Protein AF-A0AAV6TKS6-F1 (afdb_monomer)

Structure (mmCIF, N/CA/C/O backbone):
data_AF-A0AAV6TKS6-F1
#
_entry.id   AF-A0AAV6TKS6-F1
#
loop_
_atom_site.group_PDB
_atom_site.id
_atom_site.type_symbol
_atom_site.label_atom_id
_atom_site.label_alt_id
_atom_site.label_comp_id
_atom_site.label_asym_id
_atom_site.label_entity_id
_atom_site.label_seq_id
_atom_site.pdbx_PDB_ins_code
_atom_site.Cartn_x
_atom_site.Cartn_y
_atom_site.Cartn_z
_atom_site.occupancy
_atom_site.B_iso_or_equiv
_atom_site.auth_seq_id
_atom_site.auth_comp_id
_atom_site.auth_asym_id
_atom_site.auth_atom_id
_atom_site.pdbx_PDB_model_num
ATOM 1 N N . MET A 1 1 ? 35.868 5.688 -13.958 1.00 72.25 1 MET A N 1
ATOM 2 C CA . MET A 1 1 ? 35.220 7.017 -13.847 1.00 72.25 1 MET A CA 1
ATOM 3 C C . MET A 1 1 ? 35.759 7.722 -12.611 1.00 72.25 1 MET A C 1
ATOM 5 O O . MET A 1 1 ? 35.921 7.059 -11.596 1.00 72.25 1 MET A O 1
ATOM 9 N N . ARG A 1 2 ? 36.060 9.025 -12.687 1.00 83.38 2 ARG A N 1
ATOM 10 C CA . ARG A 1 2 ? 36.558 9.821 -11.553 1.00 83.38 2 ARG A CA 1
ATOM 11 C C . ARG A 1 2 ? 35.664 11.045 -11.368 1.00 83.38 2 ARG A C 1
ATOM 13 O O . ARG A 1 2 ? 35.490 11.806 -12.311 1.00 83.38 2 ARG A O 1
ATOM 20 N N . ILE A 1 3 ? 35.120 11.225 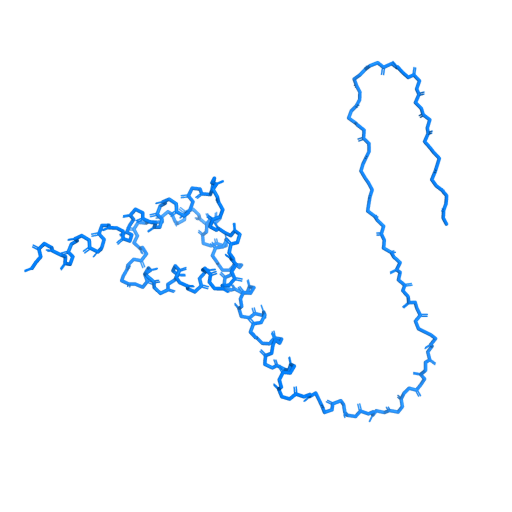-10.166 1.00 80.50 3 ILE A N 1
ATOM 21 C CA . ILE A 1 3 ? 34.357 12.420 -9.781 1.00 80.50 3 ILE A CA 1
ATOM 22 C C . ILE A 1 3 ? 35.260 13.281 -8.894 1.00 80.50 3 ILE A C 1
ATOM 24 O O . ILE A 1 3 ? 35.861 12.763 -7.955 1.00 80.50 3 ILE A O 1
ATOM 28 N N . GLN A 1 4 ? 35.363 14.582 -9.178 1.00 83.50 4 GLN A N 1
ATOM 29 C CA . GLN A 1 4 ? 36.087 15.533 -8.335 1.00 83.50 4 GLN A CA 1
ATOM 30 C C . GLN A 1 4 ? 35.156 16.665 -7.905 1.00 83.50 4 GLN A C 1
ATOM 32 O O . GLN A 1 4 ? 34.628 17.390 -8.742 1.00 83.50 4 GLN A O 1
ATOM 37 N N . PHE A 1 5 ? 34.985 16.813 -6.593 1.00 77.75 5 PHE A N 1
ATOM 38 C CA . PHE A 1 5 ? 34.167 17.854 -5.980 1.00 77.75 5 PHE A CA 1
ATOM 39 C C . PHE A 1 5 ? 35.058 18.853 -5.234 1.00 77.75 5 PHE A C 1
ATOM 41 O O . PHE A 1 5 ? 36.033 18.454 -4.595 1.00 77.75 5 PHE A O 1
ATOM 48 N N . ARG A 1 6 ? 34.744 20.149 -5.329 1.00 76.19 6 ARG A N 1
ATOM 49 C CA . ARG A 1 6 ? 35.414 21.233 -4.599 1.00 76.19 6 ARG A CA 1
ATOM 50 C C . ARG A 1 6 ? 34.348 22.163 -4.025 1.00 76.19 6 ARG A C 1
ATOM 52 O O . ARG A 1 6 ? 33.415 22.516 -4.737 1.00 76.19 6 ARG A O 1
ATOM 59 N N . SER A 1 7 ? 34.499 22.538 -2.760 1.00 74.06 7 SER A N 1
ATOM 60 C CA . SER A 1 7 ? 33.634 23.491 -2.059 1.00 74.06 7 SER A CA 1
ATOM 61 C C . SER A 1 7 ? 34.505 24.517 -1.340 1.00 74.06 7 SER A C 1
ATOM 63 O O . SER A 1 7 ? 35.618 24.202 -0.918 1.00 74.06 7 SER A O 1
ATOM 65 N N . ASP A 1 8 ? 34.002 25.739 -1.246 1.00 78.94 8 ASP A N 1
ATOM 66 C CA . ASP A 1 8 ? 34.651 26.930 -0.700 1.00 78.94 8 ASP A CA 1
ATOM 67 C C . ASP A 1 8 ? 34.182 27.283 0.728 1.00 78.94 8 ASP A C 1
ATOM 69 O O . ASP A 1 8 ? 34.476 28.368 1.218 1.00 78.94 8 ASP A O 1
ATOM 73 N N . TYR A 1 9 ? 33.499 26.360 1.422 1.00 59.47 9 TYR A N 1
ATOM 74 C CA . TYR A 1 9 ? 33.073 26.476 2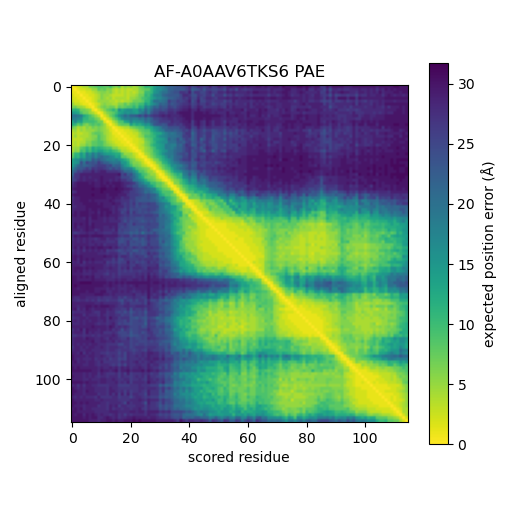.832 1.00 59.47 9 TYR A CA 1
ATOM 75 C C . TYR A 1 9 ? 32.148 27.667 3.174 1.00 59.47 9 TYR A C 1
ATOM 77 O O . TYR A 1 9 ? 31.865 27.898 4.350 1.00 59.47 9 TYR A O 1
ATOM 85 N N . SER A 1 10 ? 31.607 28.383 2.184 1.00 65.00 10 SER A N 1
ATOM 86 C CA . SER A 1 10 ? 30.573 29.405 2.392 1.00 65.00 10 SER A CA 1
ATOM 87 C C . SER A 1 10 ? 29.219 28.733 2.652 1.00 65.00 10 SER A C 1
ATOM 89 O O . SER A 1 10 ? 28.783 27.860 1.898 1.00 65.00 10 SER A O 1
ATOM 91 N N . SER A 1 11 ? 28.580 29.044 3.779 1.00 68.94 11 SER A N 1
ATOM 92 C CA . SER A 1 11 ? 27.456 28.261 4.294 1.00 68.94 11 SER A CA 1
ATOM 93 C C . SER A 1 11 ? 26.152 28.436 3.497 1.00 68.94 11 SER A C 1
ATOM 95 O O . SER A 1 11 ? 25.866 29.478 2.916 1.00 68.94 11 SER A O 1
ATOM 97 N N . THR A 1 12 ? 25.328 27.381 3.559 1.00 66.75 12 THR A N 1
ATOM 98 C CA . THR A 1 12 ? 23.956 27.210 3.026 1.00 66.75 12 THR A CA 1
ATOM 99 C C . THR A 1 12 ? 23.789 26.869 1.538 1.00 66.75 12 THR A C 1
ATOM 101 O O . THR A 1 12 ? 23.055 27.528 0.812 1.00 66.75 12 THR A O 1
ATOM 104 N N . TYR A 1 13 ? 24.328 25.721 1.109 1.00 64.19 13 TYR A N 1
ATOM 105 C CA . TYR A 1 13 ? 23.816 25.030 -0.085 1.00 64.19 13 TYR A CA 1
ATOM 106 C C . TYR A 1 13 ? 23.471 23.563 0.196 1.00 64.19 13 TYR A C 1
ATOM 108 O O . TYR A 1 13 ? 24.213 22.839 0.860 1.00 64.19 13 TYR A O 1
ATOM 116 N N . ARG A 1 14 ? 22.314 23.119 -0.322 1.00 69.00 14 ARG A N 1
ATOM 117 C CA . ARG A 1 14 ? 21.929 21.700 -0.388 1.00 69.00 14 ARG A CA 1
ATOM 118 C C . ARG A 1 14 ? 22.967 20.990 -1.267 1.00 69.00 14 ARG A C 1
ATOM 120 O O . ARG A 1 14 ? 23.132 21.372 -2.421 1.00 69.00 14 ARG A O 1
ATOM 127 N N . GLY A 1 15 ? 23.674 20.005 -0.706 1.00 77.31 15 GLY A N 1
ATOM 128 C CA . GLY A 1 15 ? 24.685 19.207 -1.413 1.00 77.31 15 GLY A CA 1
ATOM 129 C C . GLY A 1 15 ? 24.129 18.429 -2.617 1.00 77.31 15 GLY A C 1
ATOM 130 O O . GLY A 1 15 ? 22.963 18.569 -2.979 1.00 77.31 15 GLY A O 1
ATOM 131 N N . PHE A 1 16 ? 24.948 17.578 -3.242 1.00 76.81 16 PHE A N 1
ATOM 132 C CA . PHE A 1 16 ? 24.539 16.820 -4.431 1.00 76.81 16 PHE A CA 1
ATOM 133 C C . PHE A 1 16 ? 24.261 15.342 -4.128 1.00 76.81 16 PHE A C 1
ATOM 135 O O . PHE A 1 16 ? 24.843 14.745 -3.225 1.00 76.81 16 PHE A O 1
ATOM 142 N N . SER A 1 17 ? 23.375 14.742 -4.924 1.00 80.00 17 SER A N 1
ATOM 143 C CA . SER A 1 17 ? 23.122 13.301 -4.947 1.00 80.00 17 SER A CA 1
ATOM 144 C C . SER A 1 17 ? 23.269 12.806 -6.380 1.00 80.00 17 SER A C 1
ATOM 146 O O . SER A 1 17 ? 22.750 13.428 -7.306 1.00 80.00 17 SER A O 1
ATOM 148 N N . ALA A 1 18 ? 23.985 11.700 -6.566 1.00 80.56 18 ALA A N 1
ATOM 149 C CA . ALA A 1 18 ? 24.165 11.064 -7.862 1.00 80.56 18 ALA A CA 1
ATOM 150 C C . ALA A 1 18 ? 23.960 9.553 -7.731 1.00 80.56 18 ALA A C 1
ATOM 152 O O . ALA A 1 18 ? 24.355 8.946 -6.735 1.00 80.56 18 ALA A O 1
ATOM 153 N N . LYS A 1 19 ? 23.354 8.950 -8.755 1.00 86.31 19 LYS A N 1
ATOM 154 C CA . LYS A 1 19 ? 23.225 7.498 -8.903 1.00 86.31 19 LYS A CA 1
ATOM 155 C C . LYS A 1 19 ? 24.031 7.063 -10.118 1.00 86.31 19 LYS A C 1
ATOM 157 O O . LYS A 1 19 ? 23.980 7.728 -11.149 1.00 86.31 19 LYS A O 1
ATOM 162 N N . TYR A 1 20 ? 24.752 5.958 -9.993 1.00 83.12 20 TYR A N 1
ATOM 163 C CA . TYR A 1 20 ? 25.474 5.342 -11.100 1.00 83.12 20 TYR A CA 1
ATOM 164 C C . TYR A 1 20 ? 25.173 3.846 -11.146 1.00 83.12 20 TYR A C 1
ATOM 166 O O . TYR A 1 20 ? 24.879 3.227 -10.124 1.00 83.12 20 TYR A O 1
ATOM 174 N N . SER A 1 21 ? 25.252 3.281 -12.345 1.00 70.88 21 SER A N 1
ATOM 175 C CA . SER A 1 21 ? 25.147 1.849 -12.598 1.00 70.88 21 SER A CA 1
ATOM 176 C C . SER A 1 21 ? 26.129 1.482 -13.697 1.00 70.88 21 SER A C 1
ATOM 178 O O . SER A 1 21 ?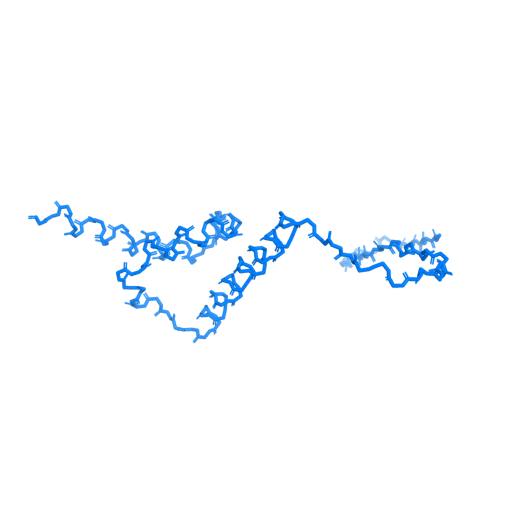 26.266 2.214 -14.679 1.00 70.88 21 SER A O 1
ATOM 180 N N . PHE A 1 22 ? 26.797 0.347 -13.543 1.00 75.25 22 PHE A N 1
ATOM 181 C CA . PHE A 1 22 ? 27.552 -0.249 -14.634 1.00 75.25 22 PHE A CA 1
ATOM 182 C C . PHE A 1 22 ? 26.575 -1.005 -15.533 1.00 75.25 22 PHE A C 1
ATOM 184 O O . PHE A 1 22 ? 25.746 -1.766 -15.040 1.00 75.25 22 PHE A O 1
ATOM 191 N N . ILE A 1 23 ? 26.652 -0.761 -16.839 1.00 76.38 23 ILE A N 1
ATOM 192 C CA . ILE A 1 23 ? 25.977 -1.590 -17.835 1.00 76.38 23 ILE A CA 1
ATOM 193 C C . ILE A 1 23 ? 27.048 -2.535 -18.357 1.00 76.38 23 ILE A C 1
ATOM 195 O O . ILE A 1 23 ? 27.992 -2.106 -19.022 1.00 76.38 23 ILE A O 1
ATOM 199 N N . GLU A 1 24 ? 26.938 -3.803 -17.986 1.00 71.94 24 GLU A N 1
ATOM 200 C CA . GLU A 1 24 ? 27.806 -4.849 -18.501 1.00 71.94 24 GLU A CA 1
ATOM 201 C C . GLU A 1 24 ? 27.347 -5.171 -19.925 1.00 71.94 24 GLU A C 1
ATOM 203 O O . GLU A 1 24 ? 26.319 -5.812 -20.145 1.00 71.94 24 GLU A O 1
ATOM 208 N N . PHE A 1 25 ? 28.064 -4.641 -20.914 1.00 62.31 25 PHE A N 1
ATOM 209 C CA . PHE A 1 25 ? 27.834 -5.014 -22.302 1.00 62.31 25 PHE A CA 1
ATOM 210 C C . PHE A 1 25 ? 28.500 -6.366 -22.537 1.00 62.31 25 PHE A C 1
ATOM 212 O O . PHE A 1 25 ? 29.715 -6.446 -22.721 1.00 62.31 25 PHE A O 1
ATOM 219 N N . ALA A 1 26 ? 27.699 -7.432 -22.520 1.00 65.19 26 ALA A N 1
ATOM 220 C CA . ALA A 1 26 ? 28.136 -8.703 -23.071 1.00 65.19 26 ALA A CA 1
ATOM 221 C C . ALA A 1 26 ? 28.514 -8.484 -24.552 1.00 65.19 26 ALA A C 1
ATOM 223 O O . ALA A 1 26 ? 27.778 -7.791 -25.266 1.00 65.19 26 ALA A O 1
ATOM 224 N N . PRO A 1 27 ? 29.644 -9.034 -25.034 1.00 65.44 27 PRO A N 1
ATOM 225 C CA . PRO A 1 27 ? 29.937 -9.027 -26.463 1.00 65.44 27 PRO A CA 1
ATOM 226 C C . PRO A 1 27 ? 28.761 -9.666 -27.218 1.00 65.44 27 PRO A C 1
ATOM 228 O O . PRO A 1 27 ? 28.087 -10.532 -26.651 1.00 65.44 27 PRO A O 1
ATOM 231 N N . PRO A 1 28 ?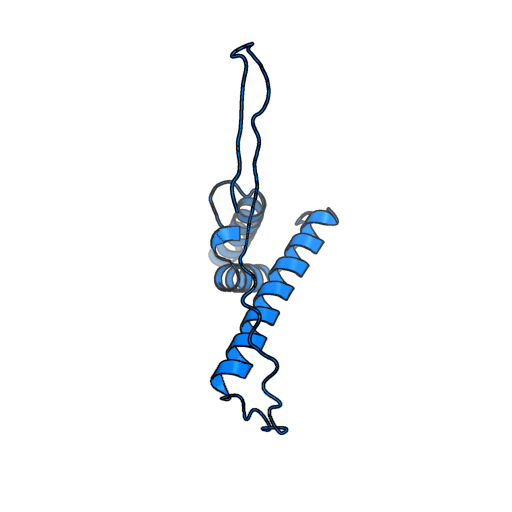 28.476 -9.262 -28.470 1.00 56.12 28 PRO A N 1
ATOM 232 C CA . PRO A 1 28 ? 27.395 -9.855 -29.242 1.00 56.12 28 PRO A CA 1
ATOM 233 C C . PRO A 1 28 ? 27.758 -11.304 -29.569 1.00 56.12 28 PRO A C 1
ATOM 235 O O . PRO A 1 28 ? 28.347 -11.609 -30.603 1.00 56.12 28 PRO A O 1
ATOM 238 N N . THR A 1 29 ? 27.420 -12.216 -28.666 1.00 55.78 29 THR A N 1
ATOM 239 C CA . THR A 1 29 ? 27.404 -13.635 -28.968 1.00 55.78 29 THR A CA 1
ATOM 240 C C . THR A 1 29 ? 26.168 -13.847 -29.819 1.00 55.78 29 THR A C 1
ATOM 242 O O . THR A 1 29 ? 25.045 -13.727 -29.333 1.00 55.78 29 THR A O 1
ATOM 245 N N . THR A 1 30 ? 26.373 -14.111 -31.106 1.00 57.56 30 THR A N 1
ATOM 246 C CA . THR A 1 30 ? 25.347 -14.637 -32.007 1.00 57.56 30 THR A CA 1
ATOM 247 C C . THR A 1 30 ? 24.861 -15.962 -31.429 1.00 57.56 30 THR A C 1
ATOM 249 O O . THR A 1 30 ? 25.438 -17.016 -31.686 1.00 57.56 30 THR A O 1
ATOM 252 N N . ILE A 1 31 ? 23.840 -15.903 -30.576 1.00 56.16 31 ILE A N 1
ATOM 253 C CA . ILE A 1 31 ? 23.170 -17.090 -30.062 1.00 56.16 31 ILE A CA 1
ATOM 254 C C . ILE A 1 31 ? 22.206 -17.527 -31.174 1.00 56.16 31 ILE A C 1
ATOM 256 O O . ILE A 1 31 ? 21.344 -16.728 -31.555 1.00 56.16 31 ILE A O 1
ATOM 260 N N . PRO A 1 32 ? 22.318 -18.749 -31.731 1.00 56.00 32 PRO A N 1
ATOM 261 C CA . PRO A 1 32 ? 21.215 -19.315 -32.505 1.00 56.00 32 PRO A CA 1
ATOM 262 C C . PRO A 1 32 ? 19.952 -19.307 -31.626 1.00 56.00 32 PRO A C 1
ATOM 264 O O . PRO A 1 32 ? 20.090 -19.284 -30.402 1.00 56.00 32 PRO A O 1
ATOM 267 N N . PRO A 1 33 ? 18.730 -19.294 -32.190 1.00 50.28 33 PRO A N 1
ATOM 268 C CA . PRO A 1 33 ? 17.507 -19.211 -31.401 1.00 50.28 33 PRO A CA 1
ATOM 269 C C . PRO A 1 33 ? 17.348 -20.467 -30.536 1.00 50.28 33 PRO A C 1
ATOM 271 O O . PRO A 1 33 ? 16.685 -21.434 -30.901 1.00 50.28 33 PRO A O 1
ATOM 274 N N . THR A 1 34 ? 17.964 -20.449 -29.360 1.00 50.53 34 THR A N 1
ATOM 275 C CA . THR A 1 34 ? 17.663 -21.350 -28.267 1.00 50.53 34 THR A CA 1
ATOM 276 C C . THR A 1 34 ? 16.304 -20.906 -27.775 1.00 50.53 34 THR A C 1
ATOM 278 O O . THR A 1 34 ? 16.172 -19.869 -27.124 1.00 50.53 34 THR A O 1
ATOM 281 N N . ILE A 1 35 ? 15.278 -21.667 -28.147 1.00 52.06 35 ILE A N 1
ATOM 282 C CA . ILE A 1 35 ? 13.958 -21.591 -27.535 1.00 52.06 35 ILE A CA 1
ATOM 283 C C . ILE A 1 35 ? 14.199 -21.758 -26.036 1.00 52.06 35 ILE A C 1
ATOM 285 O O . ILE A 1 35 ? 14.489 -22.856 -25.557 1.00 52.06 35 ILE A O 1
ATOM 289 N N . VAL A 1 36 ? 14.178 -20.638 -25.311 1.00 55.09 36 VAL A N 1
ATOM 290 C CA . VAL A 1 36 ? 14.324 -20.617 -23.862 1.00 55.09 36 VAL A CA 1
ATOM 291 C C . VAL A 1 36 ? 13.104 -21.346 -23.327 1.00 55.09 36 VAL A C 1
ATOM 293 O O . VAL A 1 36 ? 12.024 -20.773 -23.195 1.00 55.09 36 VAL A O 1
ATOM 296 N N . THR A 1 37 ? 13.268 -22.636 -23.056 1.00 56.53 37 THR A N 1
ATOM 297 C CA . THR A 1 37 ? 12.300 -23.409 -22.287 1.00 56.53 37 THR A CA 1
ATOM 298 C C . THR A 1 37 ? 12.462 -22.929 -20.853 1.00 56.53 37 THR A C 1
ATOM 300 O O . THR A 1 37 ? 13.211 -23.505 -20.067 1.00 56.53 37 THR A O 1
ATOM 303 N N . ARG A 1 38 ? 11.861 -21.769 -20.560 1.00 54.56 38 ARG A N 1
ATOM 304 C CA . ARG A 1 38 ? 11.832 -21.195 -19.217 1.00 54.56 38 ARG A CA 1
ATOM 305 C C . ARG A 1 38 ? 11.238 -22.243 -18.294 1.00 54.56 38 ARG A C 1
ATOM 307 O O . ARG A 1 38 ? 10.202 -22.834 -18.604 1.00 54.56 38 ARG A O 1
ATOM 314 N N . SER A 1 39 ? 11.908 -22.477 -17.173 1.00 60.03 39 SER A N 1
ATOM 315 C CA . SER A 1 39 ? 11.386 -23.362 -16.144 1.00 60.03 39 SER A CA 1
ATOM 316 C C . SER A 1 39 ? 9.982 -22.879 -15.759 1.00 60.03 39 SER A C 1
ATOM 318 O O . SER A 1 39 ? 9.815 -21.683 -15.503 1.00 60.03 39 SER A O 1
ATOM 320 N N . PRO A 1 40 ? 8.970 -23.760 -15.673 1.00 60.38 40 PRO A N 1
ATOM 321 C CA . PRO A 1 40 ? 7.614 -23.376 -15.274 1.00 60.38 40 PRO A CA 1
ATOM 322 C C . PRO A 1 40 ? 7.566 -22.579 -13.960 1.00 60.38 40 PRO A C 1
ATOM 324 O O . PRO A 1 40 ? 6.671 -21.765 -13.754 1.00 60.38 40 PRO A O 1
ATOM 327 N N . ARG A 1 41 ? 8.561 -22.770 -13.081 1.00 52.53 41 ARG A N 1
ATOM 328 C CA . ARG A 1 41 ? 8.707 -22.018 -11.827 1.00 52.53 41 ARG A CA 1
ATOM 329 C C . ARG A 1 41 ? 9.113 -20.557 -12.028 1.00 52.53 41 ARG A C 1
ATOM 331 O O . ARG A 1 41 ? 8.677 -19.710 -11.261 1.00 52.53 41 ARG A O 1
ATOM 338 N N . GLU A 1 42 ? 9.935 -20.255 -13.027 1.00 57.47 42 GLU A N 1
ATOM 339 C CA . GLU A 1 42 ? 10.375 -18.880 -13.302 1.00 57.47 42 GLU A CA 1
ATOM 340 C C . GLU A 1 42 ? 9.258 -18.058 -13.945 1.00 57.47 42 GLU A C 1
ATOM 342 O O . GLU A 1 42 ? 9.022 -16.925 -13.538 1.00 57.47 42 GLU A O 1
ATOM 347 N N . VAL A 1 43 ? 8.494 -18.664 -14.860 1.00 61.31 43 VAL A N 1
ATOM 348 C CA . VAL A 1 43 ? 7.315 -18.025 -15.468 1.00 61.31 43 VAL A CA 1
ATOM 349 C C . VAL A 1 43 ? 6.271 -17.680 -14.402 1.00 61.31 43 VAL A C 1
ATOM 351 O O . VAL A 1 43 ? 5.746 -16.569 -14.384 1.00 61.31 43 VAL A O 1
ATOM 354 N N . LEU A 1 44 ? 6.029 -18.594 -13.457 1.00 68.75 44 LEU A N 1
ATOM 355 C CA . LEU A 1 44 ? 5.096 -18.364 -12.354 1.00 68.75 44 LEU A CA 1
ATOM 356 C C . LEU A 1 44 ? 5.541 -17.203 -11.447 1.00 68.75 44 LEU A C 1
ATOM 358 O O . LEU A 1 44 ? 4.713 -16.408 -11.005 1.00 68.75 44 LEU A O 1
ATOM 362 N N . ASN A 1 45 ? 6.842 -17.075 -11.180 1.00 73.62 45 ASN A N 1
ATOM 363 C CA . ASN A 1 45 ? 7.373 -15.992 -10.351 1.00 73.62 45 ASN A CA 1
ATOM 364 C C . ASN A 1 45 ? 7.221 -14.619 -11.023 1.00 73.62 45 ASN A C 1
ATOM 366 O O . ASN A 1 45 ? 6.874 -13.646 -10.347 1.00 73.62 45 ASN A O 1
ATOM 370 N N . ASP A 1 46 ? 7.419 -14.546 -12.341 1.00 79.81 46 ASP A N 1
ATOM 371 C CA . ASP A 1 46 ? 7.219 -13.320 -13.119 1.00 79.81 46 ASP A CA 1
ATOM 372 C C . ASP A 1 46 ? 5.745 -12.889 -13.120 1.00 79.81 46 ASP A C 1
ATOM 374 O O . ASP A 1 46 ? 5.432 -11.712 -12.914 1.00 79.81 46 ASP A O 1
ATOM 378 N N . GLU A 1 47 ? 4.821 -13.839 -13.281 1.00 80.25 47 GLU A N 1
ATOM 379 C CA . GLU A 1 47 ? 3.380 -13.575 -13.247 1.00 80.25 47 GLU A CA 1
ATOM 380 C C . GLU A 1 47 ? 2.906 -13.118 -11.865 1.00 80.25 47 GLU A C 1
ATOM 382 O O . GLU A 1 47 ? 2.155 -12.144 -11.755 1.00 80.25 47 GLU A O 1
ATOM 387 N N . VAL A 1 48 ? 3.384 -13.765 -10.799 1.00 82.12 48 VAL A N 1
ATOM 388 C CA . VAL A 1 48 ? 3.072 -13.380 -9.415 1.00 82.12 48 VAL A CA 1
ATOM 389 C C . VAL A 1 48 ? 3.627 -11.991 -9.104 1.00 82.12 48 VAL A C 1
ATOM 391 O O . VAL A 1 48 ? 2.922 -11.165 -8.524 1.00 82.12 48 VAL A O 1
ATOM 394 N N . SER A 1 49 ? 4.859 -11.692 -9.518 1.00 83.81 49 SER A N 1
ATOM 395 C CA . SER A 1 49 ? 5.470 -10.368 -9.348 1.00 83.81 49 SER A CA 1
ATOM 396 C C . SER A 1 49 ? 4.679 -9.279 -10.082 1.00 83.81 49 SER A C 1
ATOM 398 O O . SER A 1 49 ? 4.356 -8.231 -9.512 1.00 83.81 49 SER A O 1
ATOM 400 N N . LEU A 1 50 ? 4.264 -9.553 -11.323 1.00 84.56 50 LEU A N 1
ATOM 401 C CA . LEU A 1 50 ? 3.430 -8.650 -12.111 1.00 84.56 50 LEU A CA 1
ATOM 402 C C . LEU A 1 50 ? 2.057 -8.425 -11.463 1.00 84.56 50 LEU A C 1
ATOM 404 O O . LEU A 1 50 ? 1.572 -7.292 -11.433 1.00 84.56 50 LEU A O 1
ATOM 408 N N . ALA A 1 51 ? 1.433 -9.479 -10.935 1.00 81.44 51 ALA A N 1
ATOM 409 C CA . ALA A 1 51 ? 0.147 -9.398 -10.250 1.00 81.44 51 ALA A CA 1
ATOM 410 C C . ALA A 1 51 ? 0.233 -8.545 -8.976 1.00 81.44 51 ALA A C 1
ATOM 412 O O . ALA A 1 51 ? -0.598 -7.654 -8.782 1.00 81.44 51 ALA A O 1
ATOM 413 N N . LYS A 1 52 ? 1.272 -8.747 -8.154 1.00 81.62 52 LYS A N 1
ATOM 414 C CA . LYS A 1 52 ? 1.541 -7.925 -6.963 1.00 81.62 52 LYS A CA 1
ATOM 415 C C . LYS A 1 52 ? 1.694 -6.453 -7.332 1.00 81.62 52 LYS A C 1
ATOM 417 O O . LYS A 1 52 ? 1.020 -5.603 -6.756 1.00 81.62 52 LYS A O 1
ATOM 422 N N . LYS A 1 53 ? 2.501 -6.150 -8.351 1.00 84.88 53 LYS A N 1
ATOM 423 C CA . LYS A 1 53 ? 2.726 -4.774 -8.809 1.00 84.88 53 LYS A CA 1
ATOM 424 C C . LYS A 1 53 ? 1.443 -4.106 -9.310 1.00 84.88 53 LYS A C 1
ATOM 426 O O . LYS A 1 53 ? 1.145 -2.985 -8.912 1.00 84.88 53 LYS A O 1
ATOM 431 N N . LYS A 1 54 ? 0.638 -4.813 -10.111 1.00 85.31 54 LYS A N 1
ATOM 432 C CA . LYS A 1 54 ? -0.665 -4.319 -10.590 1.00 85.31 54 LYS A CA 1
ATOM 433 C C . LYS A 1 54 ? -1.630 -4.011 -9.446 1.00 85.31 54 LYS A C 1
ATOM 435 O O . LYS A 1 54 ? -2.348 -3.018 -9.527 1.00 85.31 54 LYS A O 1
ATOM 440 N N . LEU A 1 55 ? -1.648 -4.835 -8.396 1.00 81.81 55 LEU A N 1
ATOM 441 C CA . LEU A 1 55 ? -2.485 -4.607 -7.217 1.00 81.81 55 LEU A CA 1
ATOM 442 C C . LEU A 1 55 ? -2.076 -3.322 -6.484 1.00 81.81 55 LEU A C 1
ATOM 444 O O . LEU A 1 55 ? -2.934 -2.497 -6.165 1.00 81.81 55 LEU A O 1
ATOM 448 N N . VAL A 1 56 ? -0.774 -3.133 -6.264 1.00 81.31 56 VAL A N 1
ATOM 449 C CA . VAL A 1 56 ? -0.230 -1.924 -5.630 1.00 81.31 56 VAL A CA 1
ATOM 450 C C . VAL A 1 56 ? -0.521 -0.682 -6.478 1.00 81.31 56 VAL A C 1
ATOM 452 O O . VAL A 1 56 ? -1.016 0.319 -5.957 1.00 81.31 56 VAL A O 1
ATOM 455 N N . ASP A 1 57 ? -0.302 -0.750 -7.791 1.00 83.12 57 ASP A N 1
ATOM 456 C CA . ASP A 1 57 ? -0.572 0.357 -8.714 1.00 83.12 57 ASP A CA 1
ATOM 457 C C . ASP A 1 57 ? -2.064 0.720 -8.761 1.00 83.12 57 ASP A C 1
ATOM 459 O O . ASP A 1 57 ? -2.423 1.901 -8.706 1.00 83.12 57 ASP A O 1
ATOM 463 N N . TRP A 1 58 ? -2.947 -0.283 -8.809 1.00 83.81 58 TRP A N 1
ATOM 464 C CA . TRP A 1 58 ? -4.397 -0.091 -8.732 1.00 83.81 58 TRP A CA 1
ATOM 465 C C . TRP A 1 58 ? -4.796 0.616 -7.435 1.00 83.81 58 TRP A C 1
ATOM 467 O O . TRP A 1 58 ? -5.540 1.600 -7.466 1.00 83.81 58 TRP A O 1
ATOM 477 N N . PHE A 1 59 ? -4.252 0.167 -6.305 1.00 76.75 59 PHE A N 1
ATOM 478 C CA . PHE A 1 59 ? -4.530 0.737 -4.995 1.00 76.75 59 PHE A CA 1
ATOM 479 C C . PHE A 1 59 ? -4.070 2.198 -4.878 1.00 76.75 59 PHE A C 1
ATOM 481 O O . PHE A 1 59 ? -4.826 3.073 -4.445 1.00 76.75 59 PHE A O 1
ATOM 488 N N . LEU A 1 60 ? -2.852 2.498 -5.336 1.00 76.94 60 LEU A N 1
ATOM 489 C CA . LEU A 1 60 ? -2.334 3.866 -5.396 1.00 76.94 60 LEU A CA 1
ATOM 490 C C . LEU A 1 60 ? -3.163 4.746 -6.342 1.00 76.94 60 LEU A C 1
ATOM 492 O O . LEU A 1 60 ? -3.362 5.933 -6.068 1.00 76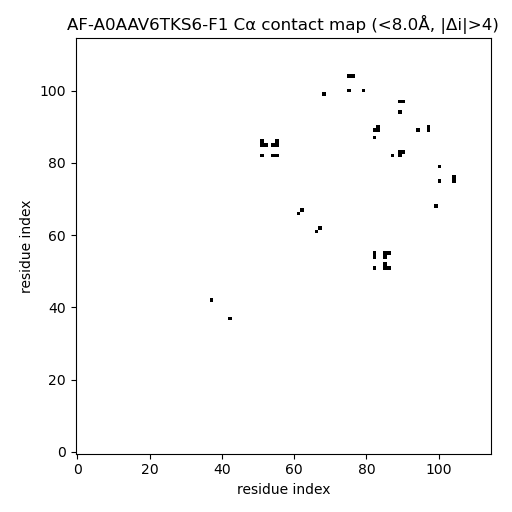.94 60 LEU A O 1
ATOM 496 N N . GLY A 1 61 ? -3.677 4.176 -7.433 1.00 77.25 61 GLY A N 1
ATOM 497 C CA . GLY A 1 61 ? -4.622 4.828 -8.335 1.00 77.25 61 GLY A CA 1
ATOM 498 C C . GLY A 1 61 ? -5.943 5.183 -7.650 1.00 77.25 61 GLY A C 1
ATOM 499 O O . GLY A 1 61 ? -6.418 6.312 -7.795 1.00 77.25 61 GLY A O 1
ATOM 500 N N . LEU A 1 62 ? -6.503 4.267 -6.853 1.00 73.44 62 LEU A N 1
ATOM 501 C CA . LEU A 1 62 ? -7.704 4.511 -6.046 1.00 73.44 62 LEU A CA 1
ATOM 502 C C . LEU A 1 62 ? -7.501 5.668 -5.061 1.00 73.44 62 LEU A C 1
ATOM 504 O O . LEU A 1 62 ? -8.376 6.521 -4.912 1.00 73.44 62 LEU A O 1
ATOM 508 N N . ARG A 1 63 ? -6.320 5.727 -4.437 1.00 68.31 63 ARG A N 1
ATOM 509 C CA . ARG A 1 63 ? -5.937 6.795 -3.508 1.00 68.31 63 ARG A CA 1
ATOM 510 C C . ARG A 1 63 ? -5.867 8.160 -4.193 1.00 68.31 63 ARG A C 1
ATOM 512 O O . ARG A 1 63 ? -6.417 9.128 -3.673 1.00 68.31 63 ARG A O 1
ATOM 519 N N . ARG A 1 64 ? -5.204 8.258 -5.354 1.00 68.44 64 ARG A N 1
ATOM 520 C CA . ARG A 1 64 ? -5.067 9.533 -6.092 1.00 68.44 64 ARG A CA 1
ATOM 521 C C . ARG A 1 64 ? -6.406 10.092 -6.554 1.00 68.44 64 ARG A C 1
ATOM 523 O O . ARG A 1 64 ? -6.558 11.304 -6.620 1.00 68.44 64 ARG A O 1
ATOM 530 N N . LYS A 1 65 ? -7.370 9.221 -6.858 1.00 69.12 65 LYS A N 1
ATOM 531 C CA . LYS A 1 65 ? -8.709 9.628 -7.298 1.00 69.12 65 LYS A CA 1
ATOM 532 C C . LYS A 1 65 ? -9.564 10.237 -6.186 1.00 69.12 65 LYS A C 1
ATOM 534 O O . LYS A 1 6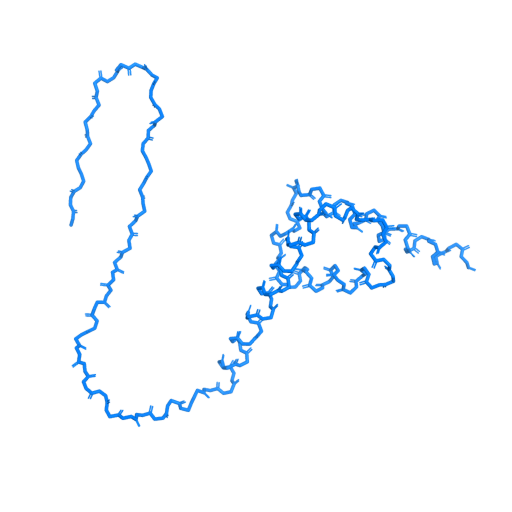5 ? -10.670 10.677 -6.472 1.00 69.12 65 LYS A O 1
ATOM 539 N N . GLY A 1 66 ? -9.083 10.279 -4.939 1.00 59.06 66 GLY A N 1
ATOM 540 C CA . GLY A 1 66 ? -9.813 10.917 -3.843 1.00 59.06 66 GLY A CA 1
ATOM 541 C C . GLY A 1 66 ? -11.151 10.248 -3.532 1.00 59.06 66 GLY A C 1
ATOM 542 O O . GLY A 1 66 ? -11.939 10.800 -2.769 1.00 59.06 66 GLY A O 1
ATOM 543 N N . THR A 1 67 ? -11.403 9.053 -4.080 1.00 57.34 67 THR A N 1
ATOM 544 C CA . THR A 1 67 ? -12.437 8.126 -3.627 1.00 57.34 67 THR A CA 1
ATOM 545 C C . THR A 1 67 ? -12.053 7.672 -2.227 1.00 57.34 67 THR A C 1
ATOM 547 O O . T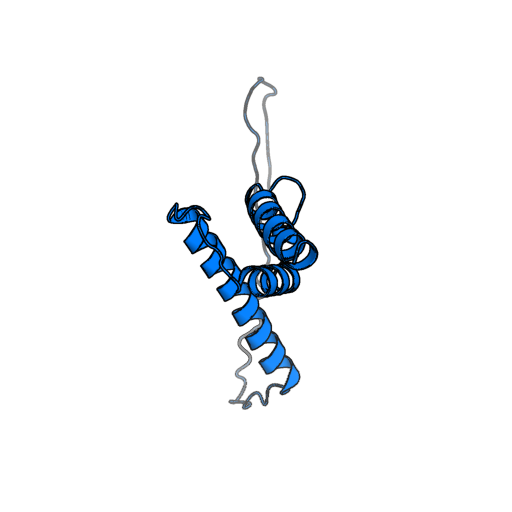HR A 1 67 ? -11.520 6.584 -2.020 1.00 57.34 67 THR A O 1
ATOM 550 N N . GLN A 1 68 ? -12.247 8.568 -1.261 1.00 53.03 68 GLN A N 1
ATOM 551 C CA . GLN A 1 68 ? -12.223 8.251 0.148 1.00 53.03 68 GLN A CA 1
ATOM 552 C C . GLN A 1 68 ? -13.246 7.146 0.354 1.00 53.03 68 GLN A C 1
ATOM 554 O O . GLN A 1 68 ? -14.446 7.374 0.203 1.00 53.03 68 GLN A O 1
ATOM 559 N N . THR A 1 69 ? -12.738 5.921 0.504 1.00 53.28 69 THR A N 1
ATOM 560 C CA . THR A 1 69 ? -12.862 5.102 1.721 1.00 53.28 69 THR A CA 1
ATOM 561 C C . THR A 1 69 ? -14.232 5.047 2.391 1.00 53.28 69 THR A C 1
ATOM 563 O O . THR A 1 69 ? -14.315 4.673 3.548 1.00 53.28 69 THR A O 1
ATOM 566 N N . LYS A 1 70 ? -15.327 5.375 1.700 1.00 53.50 70 LYS A N 1
ATOM 567 C CA . LYS A 1 70 ? -16.648 5.370 2.321 1.00 53.50 70 LYS A CA 1
ATOM 568 C C . LYS A 1 70 ? -17.247 3.974 2.371 1.00 53.50 70 LYS A C 1
ATOM 570 O O . LYS A 1 70 ? -18.144 3.776 3.175 1.00 53.50 70 LYS A O 1
ATOM 575 N N . LYS A 1 71 ? -16.802 3.036 1.518 1.00 62.41 71 LYS A N 1
ATOM 576 C CA . LYS A 1 71 ? -17.249 1.630 1.505 1.00 62.41 71 LYS A CA 1
ATOM 577 C C . LYS A 1 71 ? -16.229 0.740 0.789 1.00 62.41 71 LYS A C 1
ATOM 579 O O . LYS A 1 71 ? -16.423 0.407 -0.376 1.00 62.41 71 LYS A O 1
ATOM 584 N N . TRP A 1 72 ? -15.163 0.311 1.467 1.00 69.06 72 TRP A N 1
ATOM 585 C CA . TRP A 1 72 ? -14.397 -0.849 0.971 1.00 69.06 72 TRP A CA 1
ATOM 586 C C . TRP A 1 72 ? -15.263 -2.122 0.955 1.00 69.06 72 TRP A C 1
ATOM 588 O O . TRP A 1 72 ? -14.979 -3.072 0.228 1.00 69.06 72 TRP A O 1
ATOM 598 N N . GLY A 1 73 ? -16.372 -2.102 1.705 1.00 71.31 73 GLY A N 1
ATOM 599 C CA . GLY A 1 73 ? -17.397 -3.134 1.680 1.00 71.31 73 GLY A CA 1
ATOM 600 C C . GLY A 1 73 ? -16.895 -4.448 2.271 1.00 71.31 73 GLY A C 1
ATOM 601 O O . GLY A 1 73 ? -15.865 -4.498 2.940 1.00 71.31 73 GLY A O 1
ATOM 602 N N . HIS A 1 74 ? -17.631 -5.525 2.011 1.00 76.12 74 HIS A N 1
ATOM 603 C CA . HIS A 1 74 ? -17.331 -6.857 2.545 1.00 76.12 74 HIS A CA 1
ATOM 604 C C . HIS A 1 74 ? -16.009 -7.455 2.019 1.00 76.12 74 HIS A C 1
ATOM 606 O O . HIS A 1 74 ? -15.474 -8.394 2.601 1.00 76.12 74 HIS A O 1
ATOM 612 N N . GLU A 1 75 ? -15.456 -6.913 0.931 1.00 78.12 75 GLU A N 1
ATOM 613 C CA . GLU A 1 75 ? -14.202 -7.389 0.335 1.00 78.12 75 GLU A CA 1
ATOM 614 C C . GLU A 1 75 ? -12.953 -6.784 1.001 1.00 78.12 75 GLU A C 1
ATOM 616 O O . GLU A 1 75 ? -11.835 -7.223 0.723 1.00 78.12 75 GLU A O 1
ATOM 621 N N . LEU A 1 76 ? -13.120 -5.827 1.923 1.00 79.25 76 LEU A N 1
ATOM 622 C CA . LEU A 1 76 ? -12.021 -5.181 2.647 1.00 79.25 76 LEU A CA 1
ATOM 623 C C . LEU A 1 76 ? -11.021 -6.170 3.281 1.00 79.25 76 LEU A C 1
ATOM 625 O O . LEU A 1 76 ? -9.821 -5.960 3.094 1.00 79.25 76 LEU A O 1
ATOM 629 N N . PRO A 1 77 ? -11.435 -7.259 3.965 1.00 79.44 77 PRO A N 1
ATOM 630 C CA . PRO A 1 77 ? -10.486 -8.201 4.558 1.00 79.44 77 PRO A CA 1
ATOM 631 C C . PRO A 1 77 ? -9.603 -8.880 3.504 1.00 79.44 77 PRO A C 1
ATOM 633 O O . PRO A 1 77 ? -8.403 -9.052 3.702 1.00 79.44 77 PRO A O 1
ATOM 636 N N . ARG A 1 78 ? -10.184 -9.234 2.351 1.00 81.44 78 ARG A N 1
ATOM 637 C CA . ARG A 1 78 ? -9.463 -9.885 1.248 1.00 81.44 78 ARG A CA 1
ATOM 638 C C . ARG A 1 78 ? -8.491 -8.921 0.581 1.00 81.44 78 ARG A C 1
ATOM 640 O O . ARG A 1 78 ? -7.364 -9.305 0.290 1.00 81.44 78 ARG A O 1
ATOM 647 N N . ILE A 1 79 ? -8.907 -7.670 0.392 1.00 79.69 79 ILE A N 1
ATOM 648 C CA . ILE A 1 79 ? -8.062 -6.602 -0.151 1.00 79.69 79 ILE A CA 1
ATOM 649 C C . ILE A 1 79 ? -6.887 -6.329 0.794 1.00 79.69 79 ILE A C 1
ATOM 651 O O . ILE A 1 79 ? -5.749 -6.283 0.336 1.00 79.69 79 ILE A O 1
ATOM 655 N N . ALA A 1 80 ? -7.133 -6.220 2.102 1.00 78.88 80 ALA A N 1
ATOM 656 C CA . ALA A 1 80 ? -6.089 -5.989 3.099 1.00 78.88 80 ALA A CA 1
ATOM 657 C C . ALA A 1 80 ? -5.039 -7.114 3.102 1.00 78.88 80 ALA A C 1
ATOM 659 O O . ALA A 1 80 ? -3.844 -6.836 3.034 1.00 78.88 80 ALA A O 1
ATOM 660 N N . VAL A 1 81 ? -5.472 -8.380 3.095 1.00 82.25 81 VAL A N 1
ATOM 661 C CA . VAL A 1 81 ? -4.563 -9.538 3.024 1.00 82.25 81 VAL A CA 1
ATOM 662 C C . VAL A 1 81 ? -3.795 -9.569 1.702 1.00 82.25 81 VAL A C 1
ATOM 664 O O . VAL A 1 81 ? -2.585 -9.786 1.703 1.00 82.25 81 VAL A O 1
ATOM 667 N N . ALA A 1 82 ? -4.464 -9.325 0.573 1.00 82.94 82 ALA A N 1
ATOM 668 C CA . ALA A 1 82 ? -3.817 -9.313 -0.735 1.00 82.94 82 ALA A CA 1
ATOM 669 C C . ALA A 1 82 ? -2.748 -8.215 -0.829 1.00 82.94 82 ALA A C 1
ATOM 671 O O . ALA A 1 82 ? -1.653 -8.471 -1.326 1.00 82.94 82 ALA A O 1
ATOM 672 N N . LEU A 1 83 ? -3.033 -7.018 -0.305 1.00 79.88 83 LEU A N 1
ATOM 673 C CA . LEU A 1 83 ? -2.054 -5.940 -0.220 1.00 79.88 83 LEU A CA 1
ATOM 674 C C . LEU A 1 83 ? -0.887 -6.307 0.698 1.00 79.88 83 LEU A C 1
ATOM 676 O O . LEU A 1 83 ? 0.255 -6.090 0.313 1.00 79.88 83 LEU A O 1
ATOM 680 N N . PHE A 1 84 ? -1.153 -6.898 1.864 1.00 80.19 84 PHE A N 1
ATOM 681 C CA . PHE A 1 84 ? -0.106 -7.297 2.811 1.00 80.19 84 PHE A CA 1
ATOM 682 C C . PHE A 1 84 ? 0.856 -8.330 2.213 1.00 80.19 84 PHE A C 1
ATOM 684 O O . PHE A 1 84 ? 2.065 -8.260 2.416 1.00 80.19 84 PHE A O 1
ATOM 691 N N . LEU A 1 85 ? 0.332 -9.274 1.428 1.00 79.81 85 LEU A N 1
ATOM 692 C CA . LEU A 1 85 ? 1.134 -10.271 0.715 1.00 79.81 85 LEU A CA 1
ATOM 693 C C . LEU A 1 85 ? 1.865 -9.698 -0.511 1.00 79.81 85 LEU A C 1
ATOM 695 O O . LEU A 1 85 ? 2.883 -10.255 -0.946 1.00 79.81 85 LEU A O 1
ATOM 699 N N . ALA A 1 86 ? 1.326 -8.635 -1.109 1.00 80.56 86 ALA A N 1
ATOM 700 C CA . ALA A 1 86 ? 1.915 -7.985 -2.270 1.00 80.56 86 ALA A CA 1
ATOM 701 C C . ALA A 1 86 ? 3.078 -7.073 -1.884 1.00 80.56 86 ALA A C 1
ATOM 703 O O . ALA A 1 86 ? 4.121 -7.133 -2.532 1.00 80.56 86 ALA A O 1
ATOM 704 N N . ASP A 1 87 ? 2.900 -6.273 -0.837 1.00 74.62 87 ASP A N 1
ATOM 705 C CA . ASP A 1 87 ? 3.874 -5.290 -0.393 1.00 74.62 87 ASP A CA 1
ATOM 706 C C . ASP A 1 87 ? 3.679 -4.996 1.101 1.00 74.62 87 ASP A C 1
ATOM 708 O O . ASP A 1 87 ? 2.733 -4.323 1.525 1.00 74.62 87 ASP A O 1
ATOM 712 N N . GLN A 1 88 ? 4.596 -5.531 1.906 1.00 70.94 88 GLN A N 1
ATOM 713 C CA . GLN A 1 88 ? 4.593 -5.338 3.353 1.00 70.94 88 GLN A CA 1
ATOM 714 C C . GLN A 1 88 ? 4.918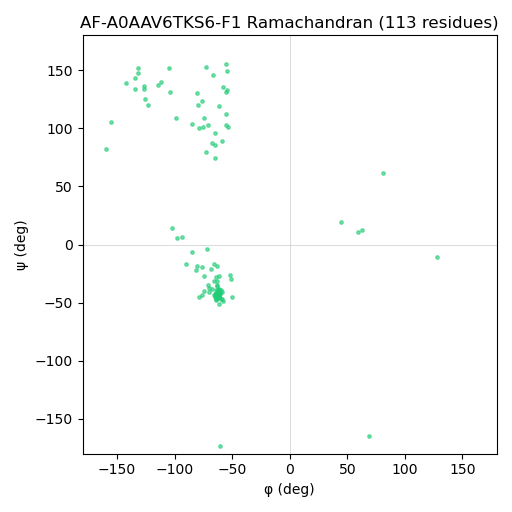 -3.890 3.735 1.00 70.94 88 GLN A C 1
ATOM 716 O O . GLN A 1 88 ? 4.515 -3.449 4.812 1.00 70.94 88 GLN A O 1
ATOM 721 N N . ASP A 1 89 ? 5.553 -3.120 2.844 1.00 71.50 89 ASP A N 1
ATOM 722 C CA . ASP A 1 89 ? 5.953 -1.749 3.137 1.00 71.50 89 ASP A CA 1
ATOM 723 C C . ASP A 1 89 ? 4.779 -0.766 3.091 1.00 71.50 89 ASP A C 1
ATOM 725 O O . ASP A 1 89 ? 4.820 0.299 3.714 1.00 71.50 89 ASP A O 1
ATOM 729 N N . ILE A 1 90 ? 3.679 -1.140 2.429 1.00 65.88 90 ILE A N 1
ATOM 730 C CA . ILE A 1 90 ? 2.431 -0.361 2.435 1.00 65.88 90 ILE A CA 1
ATOM 731 C C . ILE A 1 90 ? 1.869 -0.237 3.858 1.00 65.88 90 ILE A C 1
ATOM 733 O O . ILE A 1 90 ? 1.203 0.759 4.167 1.00 65.88 90 ILE A O 1
ATOM 737 N N . PHE A 1 91 ? 2.175 -1.209 4.720 1.00 62.12 91 PHE A N 1
ATOM 738 C CA . PHE A 1 91 ? 1.717 -1.294 6.104 1.00 62.12 91 PHE A CA 1
ATOM 739 C C . PHE A 1 91 ? 2.705 -0.683 7.111 1.00 62.12 91 PHE A C 1
ATOM 741 O O . PHE A 1 91 ? 2.472 -0.761 8.317 1.00 62.12 91 PHE A O 1
ATOM 748 N N . HIS A 1 92 ? 3.789 -0.038 6.662 1.00 62.91 92 HIS A N 1
ATOM 749 C CA . HIS A 1 92 ? 4.712 0.621 7.588 1.00 62.91 92 HIS A CA 1
ATOM 750 C C . HIS A 1 92 ? 4.082 1.820 8.303 1.00 62.91 92 HIS A C 1
ATOM 752 O O . HIS A 1 92 ? 3.259 2.577 7.770 1.00 62.91 92 HIS A O 1
ATOM 758 N N . THR A 1 93 ? 4.518 1.993 9.548 1.00 47.12 93 THR A N 1
ATOM 759 C CA . THR A 1 93 ? 4.047 2.983 10.515 1.00 47.12 93 THR A CA 1
ATOM 760 C C . THR A 1 93 ? 4.154 4.402 9.947 1.00 47.12 93 THR A C 1
ATOM 762 O O . THR A 1 93 ? 5.246 4.921 9.734 1.00 47.12 93 THR A O 1
ATOM 765 N N . GLY A 1 94 ? 3.009 5.041 9.693 1.00 56.50 94 GLY A N 1
ATOM 766 C CA . GLY A 1 94 ? 2.927 6.403 9.139 1.00 56.50 94 GLY A CA 1
ATOM 767 C C . GLY A 1 94 ? 2.026 6.531 7.909 1.00 56.50 94 GLY A C 1
ATOM 768 O O . GLY A 1 94 ? 1.677 7.644 7.507 1.00 56.50 94 GLY A O 1
ATOM 769 N N . ASN A 1 95 ? 1.584 5.412 7.330 1.00 64.31 95 ASN A N 1
ATOM 770 C CA . ASN A 1 95 ? 0.638 5.429 6.222 1.00 64.31 95 ASN A CA 1
ATOM 771 C C . ASN A 1 95 ? -0.815 5.523 6.727 1.00 64.31 95 ASN A C 1
ATOM 773 O O . ASN A 1 95 ? -1.397 4.530 7.162 1.00 64.31 95 ASN A O 1
ATOM 777 N N . ARG A 1 96 ? -1.433 6.712 6.621 1.00 66.00 96 ARG A N 1
ATOM 778 C CA . ARG A 1 96 ? -2.852 6.945 6.991 1.00 66.00 96 ARG A CA 1
ATOM 779 C C . ARG A 1 96 ? -3.812 5.929 6.359 1.00 66.00 96 ARG A C 1
ATOM 781 O O . ARG A 1 96 ? -4.803 5.561 6.969 1.00 66.00 96 ARG A O 1
ATOM 788 N N . THR A 1 97 ? -3.464 5.417 5.180 1.00 67.88 97 THR A N 1
ATOM 789 C CA . THR A 1 97 ? -4.278 4.449 4.438 1.00 67.88 97 THR A CA 1
ATOM 790 C C . THR A 1 97 ? -4.463 3.120 5.176 1.00 67.88 97 THR A C 1
ATOM 792 O O . THR A 1 97 ? -5.539 2.534 5.112 1.00 67.88 97 THR A O 1
ATOM 795 N N . MET A 1 98 ? -3.446 2.658 5.913 1.00 69.12 98 MET A N 1
ATOM 796 C CA . MET A 1 98 ? -3.579 1.468 6.757 1.00 69.12 98 MET A CA 1
ATOM 797 C C . MET A 1 98 ? -4.474 1.743 7.962 1.00 69.12 98 MET A C 1
ATOM 799 O O . MET A 1 98 ? -5.248 0.879 8.356 1.00 69.12 98 MET A O 1
ATOM 803 N N . TYR A 1 99 ? -4.381 2.942 8.536 1.00 71.06 99 TYR A N 1
ATOM 804 C CA . TYR A 1 99 ? -5.204 3.332 9.677 1.00 71.06 99 TYR A CA 1
ATOM 805 C C . TYR A 1 99 ? -6.692 3.318 9.306 1.00 71.06 99 TYR A C 1
ATOM 807 O O . TYR A 1 99 ? -7.495 2.720 10.018 1.00 71.06 99 TYR A O 1
ATOM 815 N N . ASP A 1 100 ? -7.032 3.870 8.138 1.00 73.50 100 ASP A N 1
ATOM 816 C CA . ASP A 1 100 ? -8.402 3.881 7.615 1.00 73.50 100 ASP A CA 1
ATOM 817 C C . ASP A 1 100 ? -8.919 2.460 7.327 1.00 73.50 100 ASP A C 1
ATOM 819 O O . ASP A 1 100 ? -10.048 2.123 7.683 1.00 73.50 100 ASP A O 1
ATOM 823 N N . MET A 1 101 ? -8.088 1.593 6.731 1.00 74.12 101 MET A N 1
ATOM 824 C CA . MET A 1 101 ? -8.447 0.188 6.492 1.00 74.12 101 MET A CA 1
ATOM 825 C C . MET A 1 101 ? -8.630 -0.603 7.785 1.00 74.12 101 MET A C 1
ATOM 827 O O . MET A 1 101 ? -9.600 -1.344 7.910 1.00 74.12 101 MET A O 1
ATOM 831 N N . ASN A 1 102 ? -7.714 -0.460 8.744 1.00 75.00 102 ASN A N 1
ATOM 832 C CA . ASN A 1 102 ? -7.803 -1.149 10.028 1.00 75.00 102 ASN A CA 1
ATOM 833 C C . ASN A 1 102 ? -9.023 -0.691 10.817 1.00 75.00 102 ASN A C 1
ATOM 835 O O . ASN A 1 102 ? -9.683 -1.521 11.438 1.00 75.00 102 ASN A O 1
ATOM 839 N N . TYR A 1 103 ? -9.349 0.599 10.777 1.00 76.50 103 TYR A N 1
ATOM 840 C CA . TYR A 1 103 ? -10.535 1.132 11.430 1.00 76.50 103 TYR A CA 1
ATOM 841 C C . TYR A 1 103 ? -11.819 0.511 10.859 1.00 76.50 103 TYR A C 1
ATOM 843 O O . TYR A 1 103 ? -12.611 -0.061 11.608 1.00 76.50 103 TYR A O 1
ATOM 851 N N . GLU A 1 104 ? -11.986 0.521 9.533 1.00 76.25 104 GLU A N 1
ATOM 852 C CA . GLU A 1 104 ? -13.132 -0.111 8.861 1.00 76.25 104 GLU A CA 1
ATOM 853 C C . GLU A 1 104 ? -13.195 -1.628 9.106 1.00 76.25 104 GLU A C 1
ATOM 855 O O . GLU A 1 104 ? -14.267 -2.173 9.372 1.00 76.25 104 GLU A O 1
ATOM 860 N N . LEU A 1 105 ? -12.052 -2.319 9.063 1.00 76.75 105 LEU A N 1
ATOM 861 C CA . LEU A 1 105 ? -11.969 -3.758 9.314 1.00 76.75 105 LEU A CA 1
ATOM 862 C C . LEU A 1 105 ? -12.378 -4.093 10.752 1.00 76.75 105 LEU A C 1
ATOM 864 O O . LEU A 1 105 ? -13.120 -5.046 10.981 1.00 76.75 105 LEU A O 1
ATOM 868 N N . THR A 1 106 ? -11.937 -3.283 11.713 1.00 78.69 106 THR A N 1
ATOM 869 C CA . THR A 1 106 ? -12.279 -3.443 13.130 1.00 78.69 106 THR A CA 1
ATOM 870 C C . THR A 1 106 ? -13.778 -3.255 13.345 1.00 78.69 106 THR A C 1
ATOM 872 O O . THR A 1 106 ? -14.394 -4.071 14.023 1.00 78.69 106 THR A O 1
ATOM 875 N N . ILE A 1 107 ? -14.397 -2.251 12.712 1.00 80.25 107 ILE A N 1
ATOM 876 C CA . ILE A 1 107 ? -15.855 -2.050 12.767 1.00 80.25 107 ILE A CA 1
ATOM 877 C C . ILE A 1 107 ? -16.604 -3.249 12.172 1.00 80.25 107 ILE A C 1
ATOM 879 O O . ILE A 1 107 ? -17.569 -3.718 12.773 1.00 80.25 107 ILE A O 1
ATOM 883 N N . GLN A 1 108 ? -16.164 -3.777 11.024 1.00 78.06 108 GLN A N 1
ATOM 884 C CA . GLN A 1 108 ? -16.796 -4.948 10.399 1.00 78.06 108 GLN A CA 1
ATOM 885 C C . GLN A 1 108 ? -16.651 -6.233 11.226 1.00 78.06 108 GLN A C 1
ATOM 887 O O . GLN A 1 108 ? -17.518 -7.101 11.166 1.00 78.06 108 GLN A O 1
ATOM 892 N N . LEU A 1 109 ? -15.557 -6.391 11.969 1.00 77.94 109 LEU A N 1
ATOM 893 C CA . LEU A 1 109 ? -15.364 -7.532 12.865 1.00 77.94 109 LEU A CA 1
ATOM 894 C C . LEU A 1 109 ? -16.197 -7.384 14.139 1.00 77.94 109 LEU A C 1
ATOM 896 O O . LEU A 1 109 ? -16.854 -8.337 14.552 1.00 77.94 109 LEU A O 1
ATOM 900 N N . LEU A 1 110 ? -16.221 -6.186 14.726 1.00 79.94 110 LEU A N 1
ATOM 901 C CA . LEU A 1 110 ? -17.032 -5.880 15.904 1.00 79.94 110 LEU A CA 1
ATOM 902 C C . LEU A 1 110 ? -18.525 -6.065 15.628 1.00 79.94 110 LEU A C 1
ATOM 904 O O . LEU A 1 110 ? -19.221 -6.653 16.450 1.00 79.94 110 LEU A O 1
ATOM 908 N N . SER A 1 111 ? -19.010 -5.648 14.456 1.00 79.38 111 SER A N 1
ATOM 909 C CA . SER A 1 111 ? -20.416 -5.840 14.086 1.00 79.38 111 SER A CA 1
ATOM 910 C C . SER A 1 111 ? -20.810 -7.314 13.958 1.00 79.38 111 SER A C 1
ATOM 912 O O . SER A 1 111 ? -21.963 -7.650 14.203 1.00 79.38 111 SER A O 1
ATOM 914 N N . LYS A 1 112 ? -19.865 -8.205 13.627 1.00 76.44 112 LYS A N 1
ATOM 915 C CA . LYS A 1 112 ? -20.090 -9.660 13.593 1.00 76.44 112 LYS A CA 1
ATOM 916 C C . LYS A 1 112 ? -20.015 -10.332 14.965 1.00 76.44 112 LYS A C 1
ATOM 918 O O . LYS A 1 112 ? -20.483 -11.453 15.092 1.00 76.44 112 LYS A O 1
ATOM 923 N N . LEU A 1 113 ? -19.412 -9.680 15.959 1.00 75.69 113 LEU A N 1
ATOM 924 C CA . LEU A 1 113 ? -19.321 -10.180 17.337 1.00 75.69 113 LEU A CA 1
ATOM 925 C C . LEU A 1 113 ? -20.497 -9.731 18.216 1.00 75.69 113 LEU A C 1
ATOM 927 O O . LEU A 1 113 ? -20.696 -10.288 19.290 1.00 75.69 113 LEU A O 1
ATOM 931 N N . GLN A 1 114 ? -21.243 -8.709 17.789 1.00 66.31 114 GLN A N 1
ATOM 932 C CA . GLN A 1 114 ? -22.396 -8.157 18.510 1.00 66.31 114 GLN A CA 1
ATOM 933 C C . GLN A 1 114 ? -23.756 -8.690 18.017 1.00 66.31 114 GLN A C 1
ATOM 935 O O . GLN A 1 114 ? -24.789 -8.196 18.470 1.00 66.31 114 GLN A O 1
ATOM 940 N N . GLY A 1 115 ? -23.763 -9.659 17.097 1.00 51.00 115 GLY A N 1
ATOM 941 C CA . GLY A 1 115 ? -24.956 -10.393 16.654 1.00 51.00 115 GLY A CA 1
ATOM 942 C C . GLY A 1 115 ? -24.956 -11.811 17.196 1.00 51.00 115 GLY A C 1
ATOM 943 O O . GLY A 1 115 ? -26.066 -12.314 17.468 1.00 51.00 115 GLY A O 1
#

Mean predicted aligned error: 17.38 Å

Organism: NCBI:txid931172

Solvent-accessible surface area (backbone atoms only — not comparable to full-atom values): 7672 Å² total; per-residue (Å²): 141,86,89,86,87,86,83,87,85,74,84,91,72,87,81,90,85,87,86,87,79,87,79,84,78,72,75,89,71,86,69,72,90,70,79,76,77,68,54,73,68,58,56,50,49,53,52,50,52,50,50,31,51,51,52,53,51,51,52,54,51,45,58,74,69,65,64,69,80,81,70,67,60,93,54,39,68,59,52,52,52,52,45,48,74,49,40,63,72,66,68,44,94,85,42,65,68,45,54,56,50,51,51,54,51,49,51,60,51,51,59,67,71,77,110

Sequence (115 aa):
MRIQFRS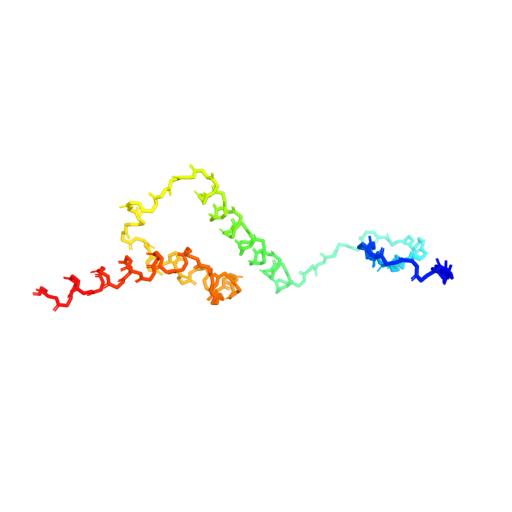DYSSTYRGFSAKYSFIEFAPPTTIPPTIVTRSPREVLNDEVSLAKKKLVDWFLGLRRKGTQTKKWGHELPRIAVALFLADQDIFHTGNRTMYDMNYELTIQLLSKLQG

pLDDT: mean 71.07, std 10.15, range [47.12, 86.31]

Foldseek 3Di:
DDDDDDDPPDDDDDDDDDDDDDDPDDDPDPDDPPPPPDDPVVVVVVVLLVVLVVLVVVVVVCVVVVPPDPDPDPCLVVSVVSNCVSDVVCVDDPNVVVVSSVVVVVVVVVVVVVD

Secondary structure (DSSP, 8-state):
----------S----------------------------HHHHHHHHHHHHHHHHHHHHHHHHHTT--SS--GGGHHHHHHHHHHH-GGGGSTT-HHHHHHHHHHHHHHHHHH--

Radius of gyration: 24.01 Å; Cα contacts (8 Å, |Δi|>4): 24; chains: 1; bounding box: 62×53×51 Å